Protein AF-A0A920G1C6-F1 (afdb_monomer_lite)

F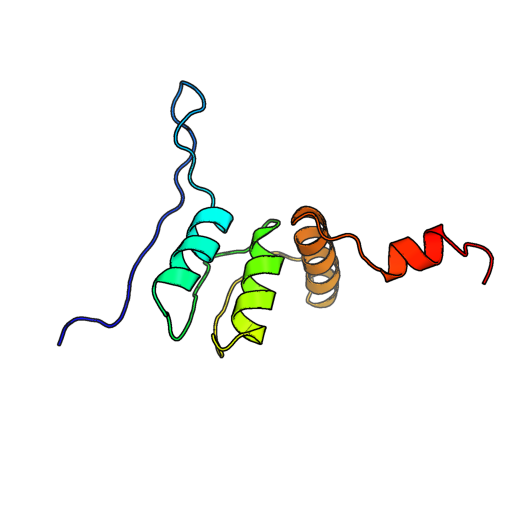oldseek 3Di:
DPPLDDDDDFDAADPVRDDGRDPLNVLVVVVVVPRLEAEDAAQQACSLLSNVVCCVPRNPPHDHHYDDPDPVRVVVSSVRRNVRVVDDPVVVVVCVVCVPD

Radius of gyration: 16.47 Å; chains: 1; bounding box: 40×35×51 Å

Structure (mmCIF, N/CA/C/O backbone):
data_AF-A0A920G1C6-F1
#
_entry.id   AF-A0A920G1C6-F1
#
loop_
_atom_site.group_PDB
_atom_site.id
_atom_site.type_symbol
_atom_site.label_atom_id
_atom_site.label_alt_id
_atom_site.label_comp_id
_atom_site.label_asym_id
_atom_site.label_entity_id
_atom_site.label_seq_id
_atom_site.pdbx_PDB_ins_code
_atom_site.Cartn_x
_atom_site.Cartn_y
_atom_site.Cartn_z
_atom_site.occupancy
_atom_site.B_iso_or_equiv
_atom_site.auth_seq_id
_atom_site.auth_comp_id
_atom_site.auth_asym_id
_atom_site.auth_atom_id
_atom_site.pdbx_PDB_model_num
ATOM 1 N N . MET A 1 1 ? -17.217 -8.519 -23.719 1.00 55.25 1 MET A N 1
ATOM 2 C CA . MET A 1 1 ? -16.449 -8.912 -22.520 1.00 55.25 1 MET A CA 1
ATOM 3 C C . MET A 1 1 ? -16.492 -7.730 -21.571 1.00 55.25 1 MET A C 1
ATOM 5 O O . MET A 1 1 ? -16.183 -6.633 -22.018 1.00 55.25 1 MET A O 1
ATOM 9 N N . GLN A 1 2 ? -16.976 -7.894 -20.340 1.00 71.12 2 GLN A N 1
ATOM 10 C CA . GLN A 1 2 ? -16.848 -6.820 -19.352 1.00 71.12 2 GLN A CA 1
ATOM 11 C C . GLN A 1 2 ? -15.384 -6.763 -18.895 1.00 71.12 2 GLN A C 1
ATOM 13 O O . GLN A 1 2 ? -14.781 -7.825 -18.726 1.00 71.12 2 GLN A O 1
ATOM 18 N N . PRO A 1 3 ? -14.782 -5.574 -18.745 1.00 81.44 3 PRO A N 1
ATOM 19 C CA . PRO A 1 3 ? -13.434 -5.481 -18.210 1.00 81.44 3 PRO A CA 1
ATOM 20 C C . PRO A 1 3 ? -13.422 -5.990 -16.762 1.00 81.44 3 PRO A C 1
ATOM 22 O O . PRO A 1 3 ? -14.235 -5.564 -15.946 1.00 81.44 3 PRO A O 1
ATOM 25 N N . HIS A 1 4 ? -12.495 -6.896 -16.442 1.00 89.62 4 HIS A N 1
ATOM 26 C CA . HIS A 1 4 ? -12.265 -7.423 -15.088 1.00 89.62 4 HIS A CA 1
ATOM 27 C C . HIS A 1 4 ? -11.510 -6.402 -14.220 1.00 8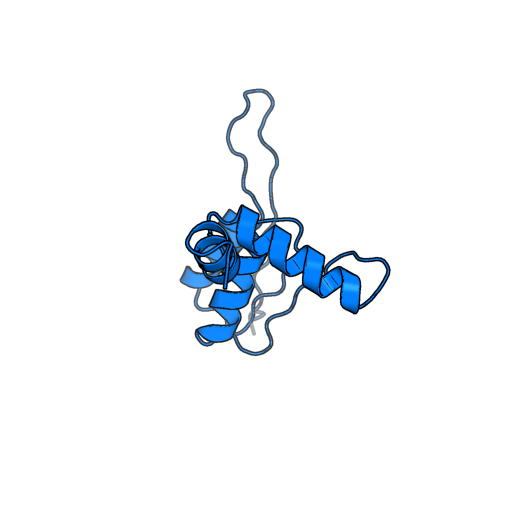9.62 4 HIS A C 1
ATOM 29 O O . HIS A 1 4 ? -10.450 -6.684 -13.670 1.00 89.62 4 HIS A O 1
ATOM 35 N N . VAL A 1 5 ? -12.021 -5.172 -14.172 1.00 94.00 5 VAL A N 1
ATOM 36 C CA . VAL A 1 5 ? -11.393 -4.031 -13.504 1.00 94.00 5 VAL A CA 1
ATOM 37 C C . VAL A 1 5 ? -12.467 -3.252 -12.760 1.00 94.00 5 VAL A C 1
ATOM 39 O O . VAL A 1 5 ? -13.501 -2.908 -13.330 1.00 94.00 5 VAL A O 1
ATOM 42 N N . VAL A 1 6 ? -12.196 -2.943 -11.494 1.00 94.75 6 VAL A N 1
ATOM 43 C CA . VAL A 1 6 ? -13.018 -2.054 -10.672 1.00 94.75 6 VAL A CA 1
ATOM 44 C C . VAL A 1 6 ? -12.153 -0.895 -10.199 1.00 94.75 6 VAL A C 1
ATOM 46 O O . VAL A 1 6 ? -11.058 -1.103 -9.684 1.00 94.75 6 VAL A O 1
ATOM 49 N N . THR A 1 7 ? -12.657 0.325 -10.360 1.00 95.94 7 THR A N 1
ATOM 50 C CA . THR A 1 7 ? -12.004 1.549 -9.888 1.00 95.94 7 THR A CA 1
ATOM 51 C C . THR A 1 7 ? -12.656 2.021 -8.598 1.00 95.94 7 THR A C 1
ATOM 53 O O . THR A 1 7 ? -13.875 2.190 -8.552 1.00 95.94 7 THR A O 1
ATOM 56 N N . LEU A 1 8 ? -11.850 2.268 -7.568 1.00 96.75 8 LEU A N 1
ATOM 57 C CA . LEU A 1 8 ? -12.292 2.859 -6.307 1.00 96.75 8 LEU A CA 1
ATOM 58 C C . LEU A 1 8 ? -11.530 4.160 -6.056 1.00 96.75 8 LEU A C 1
ATOM 60 O O . LEU A 1 8 ? -10.346 4.252 -6.375 1.00 96.75 8 LEU A O 1
ATOM 64 N N . GLU A 1 9 ? -12.195 5.141 -5.450 1.00 97.00 9 GLU A N 1
ATOM 65 C CA . GLU A 1 9 ? -11.620 6.457 -5.175 1.00 97.00 9 GLU A CA 1
ATOM 66 C C . GLU A 1 9 ? -11.851 6.856 -3.717 1.00 97.00 9 GLU A C 1
ATOM 68 O O . GLU A 1 9 ? -12.936 6.659 -3.159 1.00 97.00 9 GLU A O 1
ATOM 73 N N . ALA A 1 10 ? -10.801 7.380 -3.081 1.00 96.31 10 ALA A N 1
ATOM 74 C CA . ALA A 1 10 ? -10.886 7.887 -1.719 1.00 96.31 10 ALA A CA 1
ATOM 75 C C . ALA A 1 10 ? -11.609 9.231 -1.719 1.00 96.31 10 ALA A C 1
ATOM 77 O O . ALA A 1 10 ? -11.475 10.030 -2.642 1.00 96.31 10 ALA A O 1
ATOM 78 N N . ARG A 1 11 ? -12.348 9.508 -0.648 1.00 96.94 11 ARG A N 1
ATOM 79 C CA . ARG A 1 11 ? -13.119 10.742 -0.518 1.00 96.94 11 ARG A CA 1
ATOM 80 C C . ARG A 1 11 ? -12.784 11.419 0.805 1.00 96.94 11 ARG A C 1
ATOM 82 O O . ARG A 1 11 ? -12.881 10.760 1.843 1.00 96.94 11 ARG A O 1
ATOM 89 N N . PRO A 1 12 ? -12.425 12.713 0.818 1.00 95.88 12 PRO A N 1
ATOM 90 C CA . PRO A 1 12 ? -12.278 13.443 2.069 1.00 95.88 12 PRO A CA 1
ATOM 91 C C . PRO A 1 12 ? -13.626 13.561 2.793 1.00 95.88 12 PRO A C 1
ATOM 93 O O . PRO A 1 12 ? -14.693 13.336 2.218 1.00 95.88 12 PRO A O 1
ATOM 96 N N . ALA A 1 13 ? -13.580 13.921 4.073 1.00 96.88 13 ALA A N 1
ATOM 97 C CA . ALA A 1 13 ? -14.791 14.284 4.795 1.00 96.88 13 ALA A CA 1
ATOM 98 C C . ALA A 1 13 ? -15.479 15.501 4.150 1.00 96.88 13 ALA A C 1
ATOM 100 O O . ALA A 1 13 ? -14.825 16.377 3.582 1.00 96.88 13 ALA A O 1
ATOM 101 N N . ASN A 1 14 ? -16.804 15.560 4.271 1.00 95.75 14 ASN A N 1
ATOM 102 C CA . ASN A 1 14 ? -17.576 16.759 3.964 1.00 95.75 14 ASN A CA 1
ATOM 103 C C . ASN A 1 14 ? -17.275 17.883 4.985 1.00 95.75 14 ASN A C 1
ATOM 105 O O . ASN A 1 14 ? -16.541 17.685 5.955 1.00 95.75 14 ASN A O 1
ATOM 109 N N . LEU A 1 15 ? -17.884 19.059 4.800 1.00 96.19 15 LEU A N 1
ATOM 110 C CA . LEU A 1 15 ? -17.710 20.218 5.694 1.00 96.19 15 LEU A CA 1
ATOM 111 C C . LEU A 1 15 ? -18.082 19.938 7.164 1.00 96.19 15 LEU A C 1
ATOM 113 O O . LEU A 1 15 ? -17.628 20.640 8.059 1.00 96.19 15 LEU A O 1
ATOM 117 N N . GLU A 1 16 ? -18.880 18.902 7.418 1.00 95.62 16 GLU A N 1
ATOM 118 C CA . GLU A 1 16 ? -19.328 18.484 8.751 1.00 95.62 16 GLU A CA 1
ATOM 119 C C . GLU A 1 16 ? -18.397 17.428 9.376 1.00 95.62 16 GLU A C 1
ATOM 121 O O . GLU A 1 16 ? -18.710 16.864 10.425 1.00 95.62 16 GLU A O 1
ATOM 126 N N . GLY A 1 17 ? -17.274 17.106 8.721 1.00 93.25 17 GLY A N 1
ATOM 127 C CA . GLY A 1 17 ? -16.324 16.091 9.178 1.00 93.25 17 GLY A CA 1
ATOM 128 C C . GLY A 1 17 ? -16.785 14.647 8.945 1.00 93.25 17 GLY A C 1
ATOM 129 O O . GLY A 1 17 ? -16.226 13.722 9.531 1.00 93.25 17 GLY A O 1
ATOM 130 N N . ARG A 1 18 ? -17.805 14.422 8.109 1.00 95.12 18 ARG A N 1
ATOM 131 C CA . ARG A 1 18 ? -18.444 13.113 7.901 1.00 95.12 18 ARG A CA 1
ATOM 132 C C . ARG A 1 18 ? -18.175 12.540 6.516 1.00 95.12 18 ARG A C 1
ATOM 134 O O . ARG A 1 18 ? -17.903 13.252 5.555 1.00 95.12 18 ARG A O 1
ATOM 141 N N . GLY A 1 19 ? -18.307 11.219 6.406 1.00 94.81 19 GLY A N 1
ATOM 142 C CA . GLY A 1 19 ? -18.298 10.523 5.119 1.00 94.81 19 GLY A CA 1
ATOM 143 C C . GLY A 1 19 ? -16.926 10.415 4.451 1.00 94.81 19 GLY A C 1
ATOM 144 O O . GLY A 1 19 ? -16.882 10.166 3.244 1.00 94.81 19 GLY A O 1
ATOM 145 N N . ALA A 1 20 ? -15.837 10.587 5.206 1.00 97.00 20 ALA A N 1
ATOM 146 C CA . ALA A 1 20 ? -14.506 10.260 4.716 1.00 97.00 20 ALA A CA 1
ATOM 147 C C . ALA A 1 20 ? -14.421 8.767 4.368 1.00 97.00 20 ALA A C 1
ATOM 149 O O . ALA A 1 20 ? -14.924 7.921 5.107 1.00 97.00 20 ALA A O 1
ATOM 150 N N . ILE A 1 21 ? -13.781 8.467 3.243 1.00 97.62 21 ILE A N 1
ATOM 151 C CA . ILE A 1 21 ? -13.422 7.118 2.813 1.00 97.62 21 ILE A CA 1
ATOM 152 C C . ILE A 1 21 ? -11.930 7.159 2.525 1.00 97.62 21 ILE A C 1
ATOM 154 O O . ILE A 1 21 ? -11.489 7.818 1.583 1.00 97.62 21 ILE A O 1
ATOM 158 N N . THR A 1 22 ? -11.149 6.499 3.367 1.00 96.25 22 THR A N 1
ATOM 159 C CA . THR A 1 22 ? -9.692 6.471 3.243 1.00 96.25 22 THR A CA 1
ATOM 160 C C . THR A 1 22 ? -9.248 5.397 2.253 1.00 96.25 22 THR A C 1
ATOM 162 O O . THR A 1 22 ? -9.977 4.443 1.983 1.00 96.25 22 THR A O 1
ATOM 165 N N . ILE A 1 23 ? -8.013 5.492 1.749 1.00 97.00 23 ILE A N 1
ATOM 166 C CA . ILE A 1 23 ? -7.408 4.417 0.939 1.00 97.00 23 ILE A CA 1
ATOM 167 C C . ILE A 1 23 ? -7.441 3.085 1.698 1.00 97.00 23 ILE A C 1
ATOM 169 O O . ILE A 1 23 ? -7.747 2.047 1.116 1.00 97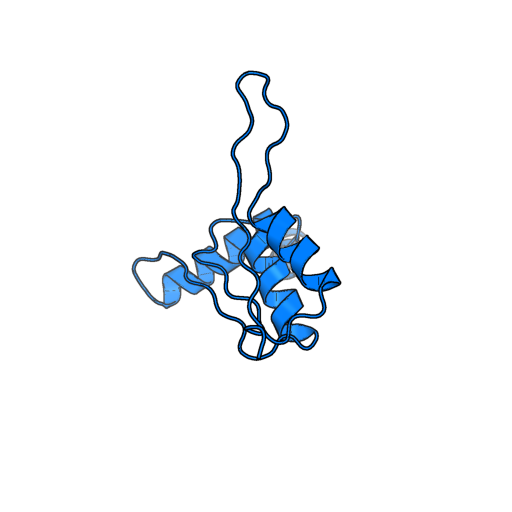.00 23 ILE A O 1
ATOM 173 N N . ARG A 1 24 ? -7.206 3.117 3.013 1.00 96.06 24 ARG A N 1
ATOM 174 C CA . ARG A 1 24 ? -7.273 1.935 3.875 1.00 96.06 24 ARG A CA 1
ATOM 175 C C . ARG A 1 24 ? -8.660 1.286 3.875 1.00 96.06 24 ARG A C 1
ATOM 177 O O . ARG A 1 24 ? -8.753 0.060 3.811 1.00 96.06 24 ARG A O 1
ATOM 184 N N . ASP A 1 25 ? -9.724 2.089 3.899 1.00 96.75 25 ASP A N 1
ATOM 185 C CA . ASP A 1 25 ? -11.104 1.591 3.808 1.00 96.75 25 ASP A CA 1
ATOM 186 C C . ASP A 1 25 ? -11.357 0.908 2.460 1.00 96.75 25 ASP A C 1
ATOM 188 O O . ASP A 1 25 ? -11.954 -0.169 2.411 1.00 96.75 25 ASP A O 1
ATOM 192 N N . LEU A 1 26 ? -10.846 1.490 1.369 1.00 97.38 26 LEU A N 1
ATOM 193 C CA . LEU A 1 26 ? -10.974 0.924 0.026 1.00 97.38 26 LEU A CA 1
ATOM 194 C C . LEU A 1 26 ? -10.214 -0.389 -0.128 1.00 97.38 26 LEU A C 1
ATOM 196 O O . LEU A 1 26 ? -10.784 -1.340 -0.648 1.00 97.38 26 LEU A O 1
ATOM 200 N N . VAL A 1 27 ? -8.971 -0.477 0.358 1.00 96.00 27 VAL A N 1
ATOM 201 C CA . VAL A 1 27 ? -8.178 -1.720 0.317 1.00 96.00 27 VAL A CA 1
ATOM 202 C C . VAL A 1 27 ? -8.911 -2.840 1.053 1.00 96.00 27 VAL A C 1
ATOM 204 O O . VAL A 1 27 ? -9.087 -3.930 0.513 1.00 96.00 27 VAL A O 1
ATOM 207 N N . ARG A 1 28 ? -9.428 -2.565 2.254 1.00 94.75 28 ARG A N 1
ATOM 208 C CA . ARG A 1 28 ? -10.209 -3.550 3.018 1.00 94.75 28 ARG A CA 1
ATOM 209 C C . ARG A 1 28 ? -11.503 -3.946 2.321 1.00 94.75 28 ARG A C 1
ATOM 211 O O . ARG A 1 28 ? -11.891 -5.112 2.374 1.00 94.75 28 ARG A O 1
ATOM 218 N N . ASN A 1 29 ? -12.172 -2.995 1.672 1.00 96.19 29 ASN A N 1
ATOM 219 C CA . ASN A 1 29 ? -13.364 -3.277 0.886 1.00 96.19 29 ASN A CA 1
ATOM 220 C C . ASN A 1 29 ? -13.038 -4.148 -0.339 1.00 96.19 29 ASN A C 1
ATOM 222 O O . ASN A 1 29 ? -13.737 -5.132 -0.574 1.00 96.19 29 ASN A O 1
ATOM 226 N N . CYS A 1 30 ? -11.944 -3.853 -1.054 1.00 95.44 30 CYS A N 1
ATOM 227 C CA . CYS A 1 30 ? -11.460 -4.643 -2.188 1.00 95.44 30 CYS A CA 1
ATOM 228 C C . CYS A 1 30 ? -11.309 -6.118 -1.828 1.00 95.44 30 CYS A C 1
ATOM 230 O O . CYS A 1 30 ? -11.750 -6.958 -2.596 1.00 95.44 30 CYS A O 1
ATOM 232 N N . LEU A 1 31 ? -10.777 -6.456 -0.650 1.00 93.69 31 LEU A N 1
ATOM 233 C CA . LEU A 1 31 ? -10.589 -7.854 -0.231 1.00 93.69 31 LEU A CA 1
ATOM 234 C C . LEU A 1 31 ? -11.895 -8.669 -0.191 1.00 93.69 31 LEU A C 1
ATOM 236 O O . LEU A 1 31 ? -11.873 -9.893 -0.297 1.00 93.69 31 LEU A O 1
ATOM 240 N N . ARG A 1 32 ? -13.058 -8.013 -0.083 1.00 94.19 32 ARG A N 1
ATOM 241 C CA . ARG A 1 32 ? -14.376 -8.672 -0.138 1.00 94.19 32 ARG A CA 1
ATOM 242 C C . ARG A 1 32 ? -14.911 -8.855 -1.557 1.00 94.19 32 ARG A C 1
ATOM 244 O O . ARG A 1 32 ? -15.906 -9.547 -1.745 1.00 94.19 32 ARG A O 1
ATOM 251 N N . MET A 1 33 ? -14.253 -8.256 -2.544 1.00 94.50 33 MET A N 1
ATOM 252 C CA . MET A 1 33 ? -14.620 -8.311 -3.960 1.00 94.50 33 MET A CA 1
ATOM 253 C C . MET A 1 33 ? -13.917 -9.452 -4.708 1.00 94.50 33 MET A C 1
ATOM 255 O O . MET A 1 33 ? -14.156 -9.614 -5.899 1.00 94.50 33 MET A O 1
ATOM 259 N N . ARG A 1 34 ? -13.079 -10.243 -4.014 1.00 93.62 34 ARG A N 1
ATOM 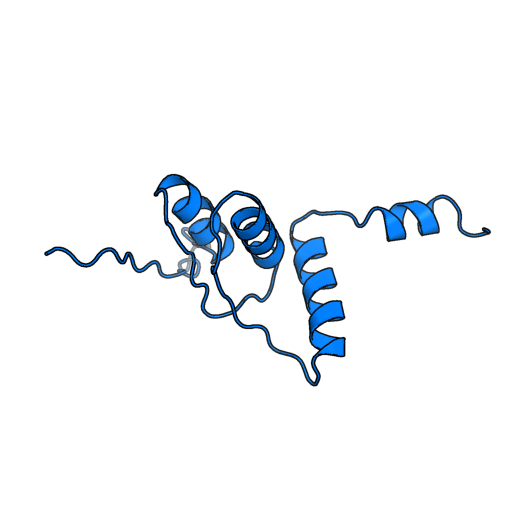260 C CA . ARG A 1 34 ? -12.238 -11.314 -4.584 1.00 93.62 34 ARG A CA 1
ATOM 261 C C . ARG A 1 34 ? -11.387 -10.849 -5.783 1.00 93.62 34 ARG A C 1
ATOM 263 O O . ARG A 1 34 ? -11.494 -11.437 -6.857 1.00 93.62 34 ARG A O 1
ATOM 270 N N . PRO A 1 35 ? -10.589 -9.776 -5.644 1.00 94.81 35 PRO A N 1
ATOM 271 C CA . PRO A 1 35 ? -9.719 -9.334 -6.719 1.00 94.81 35 PRO A CA 1
ATOM 272 C C . PRO A 1 35 ? -8.573 -10.331 -6.899 1.00 94.81 35 PRO A C 1
ATOM 274 O O . PRO A 1 35 ? -8.078 -10.878 -5.922 1.00 94.81 35 PRO A O 1
ATOM 277 N N . ASP A 1 36 ? -8.092 -10.504 -8.127 1.00 94.25 36 ASP A N 1
ATOM 278 C CA . ASP A 1 36 ? -6.830 -11.221 -8.354 1.00 94.25 36 ASP A CA 1
ATOM 279 C C . ASP A 1 36 ? -5.628 -10.346 -7.961 1.00 94.25 36 ASP A C 1
ATOM 281 O O . ASP A 1 36 ? -4.607 -10.830 -7.478 1.00 94.25 36 ASP A O 1
ATOM 285 N N . ARG A 1 37 ? -5.746 -9.027 -8.173 1.00 94.88 37 ARG A N 1
ATOM 286 C CA . ARG A 1 37 ? -4.714 -8.029 -7.867 1.00 94.88 37 ARG A CA 1
ATOM 287 C C . ARG A 1 37 ? -5.327 -6.736 -7.374 1.00 94.88 37 ARG A C 1
ATOM 289 O O . ARG A 1 37 ? -6.370 -6.301 -7.860 1.00 94.88 37 ARG A O 1
ATOM 296 N N . ILE A 1 38 ? -4.617 -6.088 -6.463 1.00 96.38 38 ILE A N 1
ATOM 297 C CA . ILE A 1 38 ? -4.941 -4.759 -5.963 1.00 96.38 38 ILE A CA 1
ATOM 298 C C . ILE A 1 38 ? -3.847 -3.804 -6.428 1.00 96.38 38 ILE A C 1
ATOM 300 O O . ILE A 1 38 ? -2.657 -4.038 -6.211 1.00 96.38 38 ILE A O 1
ATOM 304 N N . VAL A 1 39 ? -4.261 -2.717 -7.071 1.00 96.94 39 VAL A N 1
ATOM 305 C CA . VAL A 1 39 ? -3.373 -1.616 -7.439 1.00 96.94 39 VAL A CA 1
ATOM 306 C C . VAL A 1 39 ? -3.757 -0.413 -6.599 1.00 96.94 39 VAL A C 1
ATOM 308 O O . VAL A 1 39 ? -4.842 0.141 -6.762 1.00 96.94 39 VAL A O 1
ATOM 311 N N . VAL A 1 40 ? -2.870 -0.018 -5.694 1.00 96.94 40 VAL A N 1
ATOM 312 C CA . VAL A 1 40 ? -3.009 1.230 -4.940 1.00 96.94 40 VAL A CA 1
ATOM 313 C C . VAL A 1 40 ? -2.083 2.254 -5.572 1.00 96.94 40 VAL A C 1
ATOM 315 O O . VAL A 1 40 ? -0.932 1.946 -5.854 1.00 96.94 40 VAL A O 1
ATOM 318 N N . GLY A 1 41 ? -2.582 3.467 -5.815 1.00 95.75 41 GLY A N 1
ATOM 319 C CA . GLY A 1 41 ? -1.773 4.525 -6.422 1.00 95.75 41 GLY A CA 1
ATOM 320 C C . GLY A 1 41 ? -0.499 4.782 -5.620 1.00 95.75 41 GLY A C 1
ATOM 321 O O . GLY A 1 41 ? 0.599 4.617 -6.140 1.00 95.75 41 GLY A O 1
ATOM 322 N N . GLU A 1 42 ? -0.645 5.122 -4.340 1.00 96.75 42 GLU A N 1
ATOM 323 C CA . GLU A 1 42 ? 0.473 5.341 -3.424 1.00 96.75 42 GLU A CA 1
ATOM 324 C C . GLU A 1 42 ? 0.060 5.011 -1.986 1.00 96.75 42 GLU A C 1
ATOM 326 O O . GLU A 1 42 ? -1.022 5.401 -1.542 1.00 96.75 42 GLU A O 1
ATOM 331 N N . CYS A 1 43 ? 0.926 4.313 -1.253 1.00 97.00 43 CYS A N 1
ATOM 332 C CA . CYS A 1 43 ? 0.788 4.134 0.189 1.00 97.00 43 CYS A CA 1
ATOM 333 C C . CYS A 1 43 ? 1.516 5.261 0.935 1.00 97.00 43 CYS A C 1
ATOM 335 O O . CYS A 1 43 ? 2.680 5.563 0.663 1.00 97.00 43 CYS A O 1
ATOM 337 N N . ARG A 1 44 ? 0.828 5.855 1.910 1.00 95.88 44 ARG A N 1
ATOM 338 C CA . ARG A 1 44 ? 1.316 6.915 2.802 1.00 95.88 44 ARG A CA 1
ATOM 339 C C . ARG A 1 44 ? 1.089 6.622 4.290 1.00 95.88 44 ARG A C 1
ATOM 341 O O . ARG A 1 44 ? 1.575 7.385 5.123 1.00 95.88 44 ARG A O 1
ATOM 348 N N . GLY A 1 45 ? 0.363 5.562 4.642 1.00 95.50 45 GLY A N 1
ATOM 349 C CA . GLY A 1 45 ? 0.031 5.226 6.025 1.00 95.50 45 GLY A CA 1
ATOM 350 C C . GLY A 1 45 ? -0.338 3.758 6.241 1.00 95.50 45 GLY A C 1
ATOM 351 O O . GLY A 1 45 ? 0.198 2.855 5.599 1.00 95.50 45 GLY A O 1
ATOM 352 N N . GLY A 1 46 ? -1.251 3.520 7.188 1.00 94.94 46 GLY A N 1
ATOM 353 C CA . GLY A 1 46 ? -1.585 2.183 7.691 1.00 94.94 46 GLY A CA 1
ATOM 354 C C . GLY A 1 46 ? -2.087 1.182 6.644 1.00 94.94 46 GLY A C 1
ATOM 355 O O . GLY A 1 46 ? -1.979 -0.020 6.872 1.00 94.94 46 GLY A O 1
ATOM 356 N N . GLU A 1 47 ? -2.579 1.646 5.494 1.00 96.12 47 GLU A N 1
ATOM 357 C CA . GLU A 1 47 ? -2.932 0.808 4.342 1.00 96.12 47 GLU A CA 1
ATOM 358 C C . GLU A 1 47 ? -1.755 -0.012 3.802 1.00 96.12 47 GLU A C 1
ATOM 360 O O . GLU A 1 47 ? -1.977 -1.035 3.158 1.00 96.12 47 GLU A O 1
ATOM 365 N N . ALA A 1 48 ? -0.510 0.393 4.081 1.00 96.00 48 ALA A N 1
ATOM 366 C CA . ALA A 1 48 ? 0.671 -0.375 3.707 1.00 96.00 48 ALA A CA 1
ATOM 367 C C . ALA A 1 48 ? 0.660 -1.777 4.337 1.00 96.00 48 ALA A C 1
ATOM 369 O O . ALA A 1 48 ? 1.017 -2.750 3.675 1.00 96.00 48 ALA A O 1
ATOM 370 N N . LEU A 1 49 ? 0.195 -1.906 5.587 1.00 95.12 49 LEU A N 1
ATOM 371 C CA . LEU A 1 49 ? 0.040 -3.214 6.222 1.00 95.12 49 LEU A CA 1
ATOM 372 C C . LEU A 1 49 ? -1.062 -4.033 5.546 1.00 95.12 49 LEU A C 1
ATOM 374 O O . LEU A 1 49 ? -0.854 -5.212 5.278 1.00 95.12 49 LEU A O 1
ATOM 378 N N . ASP A 1 50 ? -2.215 -3.423 5.259 1.00 94.94 50 ASP A N 1
ATOM 379 C CA . ASP A 1 50 ? -3.316 -4.123 4.590 1.00 94.94 50 ASP A CA 1
ATOM 380 C C . ASP A 1 50 ? -2.886 -4.594 3.180 1.00 94.94 50 ASP A C 1
ATOM 382 O O . ASP A 1 50 ? -3.231 -5.703 2.776 1.00 94.94 50 ASP A O 1
ATOM 386 N N . MET A 1 51 ? -2.052 -3.821 2.468 1.00 95.50 51 MET A N 1
ATOM 387 C CA . MET A 1 51 ? -1.439 -4.232 1.196 1.00 95.50 51 MET A CA 1
ATOM 388 C C . MET A 1 51 ? -0.482 -5.417 1.350 1.00 95.50 51 MET A C 1
ATOM 390 O O . MET A 1 51 ? -0.588 -6.383 0.595 1.00 95.50 51 MET A O 1
ATOM 394 N N . LEU A 1 52 ? 0.433 -5.380 2.326 1.00 94.31 52 LEU A N 1
ATOM 395 C CA . LEU A 1 52 ? 1.345 -6.502 2.587 1.00 94.31 52 LEU A CA 1
ATOM 396 C C . LEU A 1 52 ? 0.572 -7.774 2.965 1.00 94.31 52 LEU A C 1
ATOM 398 O O . LEU A 1 52 ? 0.898 -8.864 2.498 1.00 94.31 52 LEU A O 1
ATOM 402 N N . GLN A 1 53 ? -0.487 -7.639 3.766 1.00 93.38 53 GLN A N 1
ATOM 403 C CA . GLN A 1 53 ? -1.368 -8.753 4.111 1.00 93.38 53 GLN A CA 1
ATOM 404 C C . GLN A 1 53 ? -2.115 -9.292 2.890 1.00 93.38 53 GLN A C 1
ATOM 406 O O . GLN A 1 53 ? -2.203 -10.509 2.735 1.00 93.38 53 GLN A O 1
ATOM 411 N N . ALA A 1 54 ? -2.617 -8.421 2.010 1.00 94.44 54 ALA A N 1
ATOM 412 C CA . ALA A 1 54 ? -3.280 -8.833 0.777 1.00 94.44 54 ALA A CA 1
ATOM 413 C C . ALA A 1 54 ? -2.346 -9.679 -0.099 1.00 94.44 54 ALA A C 1
ATOM 415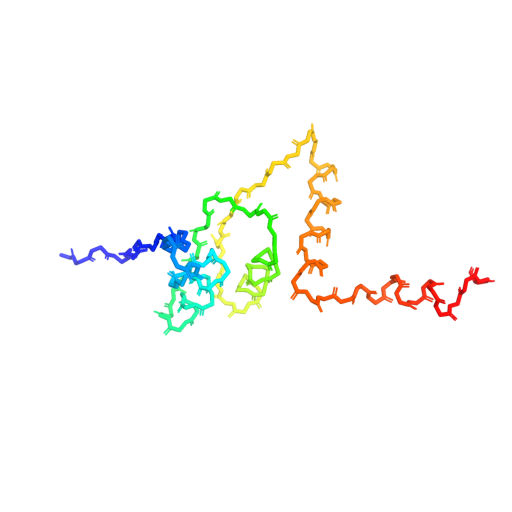 O O . ALA A 1 54 ? -2.712 -10.789 -0.490 1.00 94.44 54 ALA A O 1
ATOM 416 N N . MET A 1 55 ? -1.119 -9.199 -0.329 1.00 94.12 55 MET A N 1
ATOM 417 C CA . MET A 1 55 ? -0.096 -9.934 -1.083 1.00 94.12 55 MET A CA 1
ATOM 418 C C . MET A 1 55 ? 0.197 -11.298 -0.449 1.00 94.12 55 MET A C 1
ATOM 420 O O . MET A 1 55 ? 0.266 -12.295 -1.148 1.00 94.12 55 MET A O 1
ATOM 424 N N . ASN A 1 56 ? 0.278 -11.375 0.880 1.00 92.56 56 ASN A N 1
ATOM 425 C CA . ASN A 1 56 ? 0.552 -12.632 1.578 1.00 92.56 56 ASN A CA 1
ATOM 426 C C . ASN A 1 56 ? -0.641 -13.616 1.622 1.00 92.56 56 ASN A C 1
ATOM 428 O O . ASN A 1 56 ? -0.487 -14.741 2.089 1.00 92.56 56 ASN A O 1
ATOM 432 N N . THR A 1 57 ? -1.843 -13.207 1.201 1.00 88.94 57 THR A N 1
ATOM 433 C CA . THR A 1 57 ? -3.087 -13.996 1.338 1.00 88.94 57 THR A CA 1
ATOM 434 C C . THR A 1 57 ? -3.774 -14.297 0.004 1.00 88.94 57 THR A C 1
ATOM 436 O O . THR A 1 57 ? -4.974 -14.562 -0.027 1.00 88.94 57 THR A O 1
ATOM 439 N N . GLY A 1 58 ? -3.013 -14.304 -1.094 1.00 88.44 58 GLY A N 1
ATOM 440 C CA . GLY A 1 58 ? -3.489 -14.768 -2.403 1.00 88.44 58 GLY A CA 1
ATOM 441 C C . GLY A 1 58 ? -3.829 -13.666 -3.404 1.00 88.44 58 GLY A C 1
ATOM 442 O O . GLY A 1 58 ? -4.486 -13.948 -4.400 1.00 88.44 58 GLY A O 1
ATOM 443 N N . HIS A 1 59 ? -3.371 -12.432 -3.170 1.00 94.50 59 HIS A N 1
ATOM 444 C CA . HIS A 1 59 ? -3.492 -11.317 -4.119 1.00 94.50 59 HIS A CA 1
ATOM 445 C C . HIS A 1 59 ? -2.134 -11.030 -4.782 1.00 94.50 59 HIS A C 1
ATOM 447 O O . HIS A 1 59 ? -1.614 -9.906 -4.734 1.00 94.50 59 HIS A O 1
ATOM 453 N N . ASP A 1 60 ? -1.517 -12.072 -5.341 1.00 88.25 60 ASP A N 1
ATOM 454 C CA . ASP A 1 60 ? -0.154 -12.034 -5.870 1.00 88.25 60 ASP A CA 1
ATOM 455 C C . ASP A 1 60 ? -0.013 -11.103 -7.084 1.00 88.25 60 ASP A C 1
ATOM 457 O O . ASP A 1 60 ? -0.830 -11.070 -8.008 1.00 88.25 60 ASP A O 1
ATOM 461 N N . GLY A 1 61 ? 1.078 -10.338 -7.111 1.00 91.06 61 GLY A N 1
ATOM 462 C CA . GLY A 1 61 ? 1.317 -9.328 -8.146 1.00 91.06 61 GLY A CA 1
ATOM 463 C C . GLY A 1 61 ? 0.519 -8.034 -7.953 1.00 91.06 61 GLY A C 1
ATOM 464 O O . GLY A 1 61 ? 0.498 -7.198 -8.856 1.00 91.06 61 GLY A O 1
ATOM 465 N N . SER A 1 62 ? -0.123 -7.851 -6.793 1.00 96.06 62 SER A N 1
ATOM 466 C CA . SER A 1 62 ? -0.584 -6.533 -6.344 1.00 96.06 62 SER A CA 1
ATOM 467 C C . SER A 1 62 ? 0.587 -5.551 -6.267 1.00 96.06 62 SER A C 1
ATOM 469 O O . SER A 1 62 ? 1.732 -5.942 -6.040 1.00 96.06 62 SER A O 1
ATOM 471 N N . LEU A 1 63 ? 0.305 -4.263 -6.443 1.00 96.31 63 LEU A N 1
ATOM 472 C CA . LEU A 1 63 ? 1.339 -3.235 -6.518 1.00 96.31 63 LEU A CA 1
ATOM 473 C C . LEU A 1 63 ? 0.890 -1.920 -5.889 1.00 96.31 63 LEU A C 1
ATOM 475 O O . LEU A 1 63 ? -0.295 -1.588 -5.843 1.00 96.31 63 LEU A O 1
ATOM 479 N N . THR A 1 64 ? 1.874 -1.178 -5.399 1.00 96.88 64 THR A N 1
ATOM 480 C CA . THR A 1 64 ? 1.707 0.179 -4.892 1.00 96.88 64 THR A CA 1
ATOM 481 C C . THR A 1 64 ? 2.980 0.975 -5.127 1.00 96.88 64 THR A C 1
ATOM 483 O O . THR A 1 64 ? 4.041 0.396 -5.381 1.00 96.88 64 THR A O 1
ATOM 486 N N . THR A 1 65 ? 2.885 2.296 -5.036 1.00 97.38 65 THR A N 1
ATOM 487 C CA . THR A 1 65 ? 4.052 3.175 -4.991 1.00 97.38 65 THR A CA 1
ATOM 488 C C . THR A 1 65 ? 4.249 3.736 -3.585 1.00 97.38 65 THR A C 1
ATOM 490 O O . THR A 1 65 ? 3.349 3.718 -2.743 1.00 97.38 65 THR A O 1
ATOM 493 N N . GLY A 1 66 ? 5.458 4.211 -3.317 1.00 96.56 66 GLY A N 1
ATOM 494 C CA . GLY A 1 66 ? 5.794 4.919 -2.094 1.00 96.56 66 GLY A CA 1
ATOM 495 C C . GLY A 1 66 ? 6.894 5.929 -2.379 1.00 96.56 66 GLY A C 1
ATOM 496 O O . GLY A 1 66 ? 7.733 5.720 -3.258 1.00 96.56 66 GLY A O 1
ATOM 497 N N . HIS A 1 67 ? 6.881 7.033 -1.640 1.00 96.19 67 HIS A N 1
ATOM 498 C CA . HIS A 1 67 ? 7.838 8.114 -1.824 1.00 96.19 67 HIS A CA 1
ATOM 499 C C . HIS A 1 67 ? 8.991 8.029 -0.819 1.00 96.19 67 HIS A C 1
ATOM 501 O O . HIS A 1 67 ? 8.774 8.082 0.395 1.00 96.19 67 HIS A O 1
ATOM 507 N N . ALA A 1 68 ? 10.226 7.970 -1.322 1.00 97.56 68 ALA A N 1
ATOM 508 C CA . ALA A 1 68 ? 11.446 8.035 -0.525 1.00 97.56 68 ALA A CA 1
ATOM 509 C C . ALA A 1 68 ? 12.634 8.547 -1.356 1.00 97.56 68 ALA A C 1
ATOM 511 O O . ALA A 1 68 ? 12.629 8.456 -2.581 1.00 97.56 68 ALA A O 1
ATOM 512 N N . ASN A 1 69 ? 13.676 9.036 -0.677 1.00 97.19 69 ASN A N 1
ATOM 513 C CA . ASN A 1 69 ? 14.889 9.555 -1.323 1.00 97.19 69 ASN A CA 1
ATOM 514 C C . ASN A 1 69 ? 15.832 8.446 -1.816 1.00 97.19 69 ASN A C 1
ATOM 516 O O . ASN A 1 69 ? 16.718 8.694 -2.629 1.00 97.19 69 ASN A O 1
ATOM 520 N N . SER A 1 70 ? 15.661 7.221 -1.319 1.00 98.12 70 SER A N 1
ATOM 521 C CA . SER A 1 70 ? 16.425 6.052 -1.734 1.00 98.12 70 SER A CA 1
ATOM 522 C C . SER A 1 70 ? 15.632 4.764 -1.473 1.00 98.12 70 SER A C 1
ATOM 524 O O . SER A 1 70 ? 14.713 4.764 -0.646 1.00 98.12 70 SER A O 1
ATOM 526 N N . PRO A 1 71 ? 15.993 3.634 -2.110 1.00 97.56 71 PRO A N 1
ATOM 527 C CA . PRO A 1 71 ? 15.369 2.343 -1.816 1.00 97.56 71 PRO A CA 1
ATOM 528 C C . PRO A 1 71 ? 15.501 1.927 -0.346 1.00 97.56 71 PRO A C 1
ATOM 530 O O . PRO A 1 71 ? 14.576 1.352 0.220 1.00 97.56 71 PRO A O 1
ATOM 533 N N . ARG A 1 72 ? 16.631 2.253 0.298 1.00 96.38 72 ARG A N 1
ATOM 534 C CA . ARG A 1 72 ? 16.847 1.964 1.722 1.00 96.38 72 ARG A CA 1
ATOM 535 C C . ARG A 1 72 ? 15.914 2.791 2.603 1.00 96.38 72 ARG A C 1
ATOM 537 O O . ARG A 1 72 ? 15.297 2.231 3.504 1.00 96.38 72 ARG A O 1
ATOM 544 N N . ASP A 1 73 ? 15.755 4.079 2.304 1.00 97.50 73 ASP A N 1
ATOM 545 C CA . ASP A 1 73 ? 14.825 4.945 3.038 1.00 97.50 73 ASP A CA 1
ATOM 546 C C . ASP A 1 73 ? 13.376 4.482 2.872 1.00 97.50 73 ASP A C 1
ATOM 548 O O . ASP A 1 73 ? 12.579 4.602 3.803 1.00 97.50 73 ASP A O 1
ATOM 552 N N . MET A 1 74 ? 13.026 3.926 1.707 1.00 97.56 74 MET A N 1
ATOM 553 C CA . MET A 1 74 ? 11.688 3.385 1.473 1.00 97.56 74 MET A CA 1
ATOM 554 C C . MET A 1 74 ? 11.369 2.233 2.427 1.00 97.56 74 MET A C 1
ATOM 556 O O . MET A 1 74 ? 10.247 2.162 2.919 1.00 97.56 74 MET A O 1
ATOM 560 N N . LEU A 1 75 ? 12.341 1.373 2.751 1.00 96.19 75 LEU A N 1
ATOM 561 C CA . LEU A 1 75 ? 12.142 0.296 3.727 1.00 96.19 75 LEU A CA 1
ATOM 562 C C . LEU A 1 75 ? 11.840 0.853 5.124 1.00 96.19 75 LEU A C 1
ATOM 564 O O . LEU A 1 75 ? 10.875 0.427 5.752 1.00 96.19 75 LEU A O 1
ATOM 568 N N . SER A 1 76 ? 12.597 1.856 5.580 1.00 95.12 76 SER A N 1
ATOM 569 C CA . SER A 1 76 ? 12.334 2.514 6.868 1.00 95.12 76 SER A CA 1
ATOM 570 C C . SER A 1 76 ? 10.980 3.230 6.886 1.00 95.12 76 SER A C 1
ATOM 572 O O . SER A 1 76 ? 10.263 3.189 7.883 1.00 95.12 76 SER A O 1
ATOM 574 N N . ARG A 1 77 ? 10.580 3.864 5.777 1.00 95.75 77 ARG A N 1
ATOM 575 C CA . ARG A 1 77 ? 9.248 4.480 5.657 1.00 95.75 77 ARG A CA 1
ATOM 576 C C . ARG A 1 77 ? 8.133 3.442 5.651 1.00 95.75 77 ARG A C 1
ATOM 578 O O . ARG A 1 77 ? 7.108 3.668 6.287 1.00 95.75 77 ARG A O 1
ATOM 585 N N . LEU A 1 78 ? 8.328 2.318 4.965 1.00 95.88 78 LEU A N 1
ATOM 586 C CA . LEU A 1 78 ? 7.381 1.207 4.954 1.00 95.88 78 LEU A CA 1
ATOM 587 C C . LEU A 1 78 ? 7.165 0.656 6.365 1.00 95.88 78 LEU A C 1
ATOM 589 O O . LEU A 1 78 ? 6.021 0.451 6.759 1.00 95.88 78 LEU A O 1
ATOM 593 N N . GLU A 1 79 ? 8.234 0.500 7.148 1.00 94.25 79 GLU A N 1
ATOM 594 C CA . GLU A 1 79 ? 8.136 0.106 8.555 1.00 94.25 79 GLU A CA 1
ATOM 595 C C . GLU A 1 79 ? 7.277 1.091 9.360 1.00 94.25 79 GLU A C 1
ATOM 597 O O . GLU A 1 79 ? 6.338 0.680 10.042 1.00 94.25 79 GLU A O 1
ATOM 602 N N . VAL A 1 80 ? 7.530 2.398 9.232 1.00 93.75 80 VAL A N 1
ATOM 603 C CA . VAL A 1 80 ? 6.726 3.430 9.911 1.00 93.75 80 VAL A CA 1
ATOM 604 C C . VAL A 1 80 ? 5.256 3.367 9.487 1.00 93.75 80 VAL A C 1
ATOM 606 O O . VAL A 1 80 ? 4.374 3.407 10.343 1.00 93.75 80 VAL A O 1
ATOM 609 N N . MET A 1 81 ? 4.973 3.220 8.191 1.00 95.75 81 MET A N 1
ATOM 610 C CA . MET A 1 81 ? 3.603 3.088 7.681 1.00 95.75 81 MET A CA 1
ATOM 611 C C . MET A 1 81 ? 2.890 1.856 8.255 1.00 95.75 81 MET A C 1
ATOM 613 O O . MET A 1 81 ? 1.724 1.940 8.642 1.00 95.75 81 MET A O 1
ATOM 617 N N . VAL A 1 82 ? 3.594 0.728 8.385 1.00 94.19 82 VAL A N 1
ATOM 618 C CA . VAL A 1 82 ? 3.061 -0.478 9.032 1.00 94.19 82 VAL A CA 1
ATOM 619 C C . VAL A 1 82 ? 2.780 -0.232 10.517 1.00 94.19 82 VAL A C 1
ATOM 621 O O . VAL A 1 82 ? 1.727 -0.635 11.007 1.00 94.19 82 VAL A O 1
ATOM 624 N N . LEU A 1 83 ? 3.651 0.486 11.231 1.00 91.81 83 LEU A N 1
ATOM 625 C CA . LEU A 1 83 ? 3.412 0.843 12.635 1.00 91.81 83 LEU A CA 1
ATOM 626 C C . LEU A 1 83 ? 2.158 1.722 12.805 1.00 91.81 83 LEU A C 1
ATOM 628 O O . LEU A 1 83 ? 1.354 1.503 13.713 1.00 91.81 83 LEU A O 1
ATOM 632 N N . MET A 1 84 ? 1.918 2.664 11.886 1.00 91.06 84 MET A N 1
ATOM 633 C CA . MET A 1 84 ? 0.703 3.500 11.872 1.00 91.06 84 MET A CA 1
ATOM 634 C C . MET A 1 84 ? -0.587 2.691 11.684 1.00 91.06 84 MET A C 1
ATOM 636 O O . MET A 1 84 ? -1.677 3.168 12.001 1.00 91.06 84 MET A O 1
ATOM 640 N N . ALA A 1 85 ? -0.488 1.456 11.189 1.00 89.75 85 ALA A N 1
ATOM 641 C CA . ALA A 1 85 ? -1.624 0.562 11.030 1.00 89.75 85 ALA A CA 1
ATOM 642 C C . ALA A 1 85 ? -2.188 0.046 12.370 1.00 89.75 85 ALA A C 1
ATOM 644 O O . ALA A 1 85 ? -3.223 -0.629 12.353 1.00 89.75 85 ALA A O 1
ATOM 645 N N . GLY A 1 86 ? -1.536 0.371 13.495 1.00 82.56 86 GLY A N 1
ATOM 646 C CA . GLY A 1 86 ? -1.798 -0.186 14.823 1.00 82.56 86 GLY A CA 1
ATOM 647 C C . GLY A 1 86 ? -0.973 -1.443 15.110 1.00 82.56 86 GLY A C 1
ATOM 648 O O . GLY A 1 86 ? -1.247 -2.143 16.081 1.00 82.56 86 GLY A O 1
ATOM 649 N N . TRP A 1 87 ? 0.010 -1.753 14.260 1.00 75.00 87 TRP A N 1
ATOM 650 C CA . TRP A 1 87 ? 0.944 -2.847 14.490 1.00 75.00 87 TRP A CA 1
ATOM 651 C C . TRP A 1 87 ? 2.077 -2.366 15.392 1.00 75.00 87 TRP A C 1
ATOM 653 O O . TRP A 1 87 ? 2.706 -1.350 15.117 1.00 75.00 87 TRP A O 1
ATOM 663 N N . THR A 1 88 ? 2.366 -3.103 16.458 1.00 65.31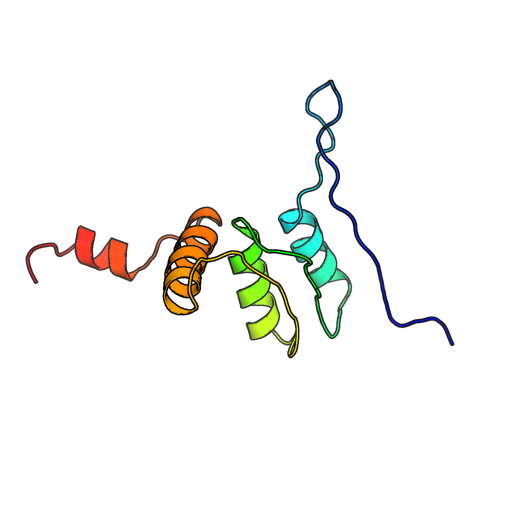 88 THR A N 1
ATOM 664 C CA . THR A 1 88 ? 3.553 -2.857 17.279 1.00 65.31 88 THR A CA 1
ATOM 665 C C . THR A 1 88 ? 4.644 -3.808 16.816 1.00 65.31 88 THR A C 1
ATOM 667 O O . THR A 1 88 ? 4.457 -5.024 16.861 1.00 65.31 88 THR A O 1
ATOM 670 N N . SER A 1 89 ? 5.786 -3.271 16.379 1.00 63.94 89 SER A N 1
ATOM 671 C CA . SER A 1 89 ? 6.945 -4.100 16.038 1.00 63.94 89 SER A CA 1
ATOM 672 C C . SER A 1 89 ? 7.370 -4.937 17.238 1.00 63.94 89 SER A C 1
ATOM 674 O O . SER A 1 89 ? 7.701 -4.394 18.295 1.00 63.94 89 SER A O 1
ATOM 676 N N . GLN A 1 90 ? 7.385 -6.262 17.064 1.00 63.47 90 GLN A N 1
ATOM 677 C CA . GLN A 1 90 ? 7.845 -7.188 18.100 1.00 63.47 90 GLN A CA 1
ATOM 678 C C . GLN A 1 90 ? 9.321 -6.962 18.445 1.00 63.47 90 GLN A C 1
ATOM 680 O O . GLN A 1 90 ? 9.710 -7.199 19.581 1.00 63.47 90 GLN A O 1
ATOM 685 N N . VAL A 1 91 ? 10.122 -6.448 17.503 1.00 65.19 91 VAL A N 1
ATOM 686 C CA . VAL A 1 91 ? 11.540 -6.124 17.725 1.00 65.19 91 VAL A CA 1
ATOM 687 C C . VAL A 1 91 ? 11.675 -4.929 18.663 1.00 65.19 91 VAL A C 1
ATOM 689 O O . VAL A 1 91 ? 12.336 -5.046 19.686 1.00 65.19 91 VAL A O 1
ATOM 692 N N . ARG A 1 92 ? 10.955 -3.825 18.417 1.00 63.94 92 ARG A N 1
ATOM 693 C CA . ARG A 1 92 ? 10.918 -2.692 19.364 1.00 63.94 92 ARG A CA 1
ATOM 694 C C . ARG A 1 92 ? 10.334 -3.086 20.713 1.00 63.94 92 ARG A C 1
ATOM 696 O O . ARG A 1 92 ? 10.775 -2.588 21.743 1.00 63.94 92 ARG A O 1
ATOM 703 N N . GLN A 1 93 ? 9.328 -3.959 20.721 1.00 61.50 93 GLN A N 1
ATOM 704 C CA . GLN A 1 93 ? 8.762 -4.472 21.963 1.00 61.50 93 GLN A CA 1
ATOM 705 C C . GLN A 1 93 ? 9.780 -5.334 22.723 1.00 61.50 93 GLN A C 1
ATOM 707 O O . GLN A 1 93 ? 9.839 -5.253 23.945 1.00 61.50 93 GLN A O 1
ATOM 712 N N . PHE A 1 94 ? 10.594 -6.121 22.017 1.00 70.38 94 PHE A N 1
ATOM 713 C CA . PHE A 1 94 ? 11.676 -6.916 22.586 1.00 70.38 94 PHE A CA 1
ATOM 714 C C . PHE A 1 94 ? 12.812 -6.033 23.115 1.00 70.38 94 PHE A C 1
ATOM 716 O O . PHE A 1 94 ? 13.156 -6.163 24.282 1.00 70.38 94 PHE A O 1
ATOM 723 N N . GLU A 1 95 ? 13.320 -5.083 22.326 1.00 73.75 95 GLU A N 1
ATOM 724 C CA . GLU A 1 95 ? 14.344 -4.110 22.744 1.00 73.75 95 GLU A CA 1
ATOM 725 C C . GLU A 1 95 ? 13.872 -3.266 23.938 1.00 73.75 95 GLU A C 1
ATOM 727 O O . GLU A 1 95 ? 14.606 -3.066 24.901 1.00 73.75 95 GLU A O 1
ATOM 732 N N . SER A 1 96 ? 12.609 -2.826 23.936 1.00 70.88 96 SER A N 1
ATOM 733 C CA . SER A 1 96 ? 12.017 -2.119 25.076 1.00 70.88 96 SER A CA 1
ATOM 734 C C . SER A 1 96 ? 11.868 -3.008 26.312 1.00 70.88 96 SER A C 1
ATOM 736 O O . SER A 1 96 ? 11.904 -2.495 27.430 1.00 70.88 96 SER A O 1
ATOM 738 N N . LYS A 1 97 ? 11.634 -4.311 26.131 1.00 68.06 97 LYS A N 1
ATOM 739 C CA . LYS A 1 97 ? 11.461 -5.276 27.224 1.00 68.06 97 LYS A CA 1
ATOM 740 C C . LYS A 1 97 ? 12.802 -5.785 27.765 1.00 68.06 97 LYS A C 1
ATOM 742 O O . LYS A 1 97 ? 12.865 -6.158 28.934 1.00 68.06 97 LYS A O 1
ATOM 747 N N . TYR A 1 98 ? 13.857 -5.769 26.951 1.00 78.75 98 TYR A N 1
ATOM 748 C CA . TYR A 1 98 ? 15.198 -6.251 27.284 1.00 78.75 98 TYR A CA 1
ATOM 749 C C . TYR A 1 98 ? 16.288 -5.261 26.818 1.00 78.75 98 TYR A C 1
ATOM 751 O O . TYR A 1 98 ? 17.082 -5.596 25.947 1.00 78.75 98 TYR A O 1
ATOM 759 N N . PRO A 1 99 ? 16.376 -4.052 27.404 1.00 70.31 99 PRO A N 1
ATOM 760 C CA . PRO A 1 99 ? 17.271 -2.982 26.934 1.00 70.31 99 PRO A CA 1
ATOM 761 C C . PRO A 1 99 ? 18.770 -3.200 27.227 1.00 70.31 99 PRO A C 1
ATOM 763 O O . PRO A 1 99 ? 19.575 -2.306 26.979 1.00 70.31 99 PRO A O 1
ATOM 766 N N . LEU A 1 100 ? 19.144 -4.339 27.817 1.00 74.50 100 LEU A N 1
ATOM 767 C CA . LEU A 1 100 ? 20.502 -4.652 28.288 1.00 74.50 100 LEU A CA 1
ATOM 768 C C . LEU A 1 100 ? 21.031 -6.001 27.758 1.00 74.50 100 LEU A C 1
ATOM 770 O O . LEU A 1 100 ? 22.028 -6.506 28.274 1.00 74.50 100 LEU A O 1
ATOM 774 N N . LEU A 1 101 ? 20.350 -6.590 26.769 1.00 57.94 101 LEU A N 1
ATOM 775 C CA . LEU A 1 101 ? 20.891 -7.645 25.905 1.00 57.94 101 LEU A CA 1
ATOM 776 C C . LEU A 1 101 ? 21.341 -7.007 24.590 1.00 57.94 101 LEU A C 1
ATOM 778 O O . LEU A 1 101 ? 22.394 -7.439 24.075 1.00 57.94 101 LEU A O 1
#

Sequence (101 aa):
MQPHVVTLEARPANLEGRGAITIRDLVRNCLRMRPDRIVVGECRGGEALDMLQAMNTGHDGSLTTGHANSPRDMLSRLEVMVLMAGWTSQVRQFESKYPLL

pLDDT: mean 90.27, std 10.83, range [55.25, 98.12]

Secondary structure (DSSP, 8-state):
---S------B---TTS---B-HHHHHHHHGGG--S--B-S---STHHHHHHHHHHTT-TT-B-----SSHHHHHHHHHHHHHHTTPPPHHHHHHHH-TT-